Protein AF-A0A9D6F4P0-F1 (afdb_monomer_lite)

Secondary structure (DSSP, 8-state):
------PPPPTTSEEEEES---HHHHHTSTT-EE-TTS-EE-EEEEE-TT--HHHHHS-BTTTTB----SSEEEEEEHHHHHHTT-EEEE---SS-TTEEEEESB-HHHHHHHT-S-EE-GGG----

Structure (mmCIF, N/CA/C/O backbone):
data_AF-A0A9D6F4P0-F1
#
_entry.id   AF-A0A9D6F4P0-F1
#
loop_
_atom_site.group_PDB
_atom_site.id
_atom_site.type_symbol
_atom_site.label_atom_id
_atom_site.label_alt_id
_atom_site.label_comp_id
_atom_site.label_asym_id
_atom_site.label_entity_id
_atom_site.label_seq_id
_atom_site.pdbx_PDB_ins_code
_atom_site.Cartn_x
_atom_site.Cartn_y
_atom_site.Cartn_z
_atom_site.occupancy
_atom_site.B_iso_or_equiv
_atom_site.auth_seq_id
_atom_site.auth_comp_id
_atom_site.auth_asym_id
_atom_site.auth_atom_id
_atom_site.pdbx_PDB_model_num
ATOM 1 N N . MET A 1 1 ? -22.663 -5.205 -20.872 1.00 36.41 1 MET A N 1
ATOM 2 C CA . MET A 1 1 ? -21.200 -5.199 -20.663 1.00 36.41 1 MET A CA 1
ATOM 3 C C . MET A 1 1 ? -20.940 -6.051 -19.429 1.00 36.41 1 MET A C 1
ATOM 5 O O . MET A 1 1 ? -21.502 -5.736 -18.390 1.00 36.41 1 MET A O 1
ATOM 9 N N . GLY A 1 2 ? -20.268 -7.195 -19.564 1.00 37.91 2 GLY A N 1
ATOM 10 C CA . GLY A 1 2 ? -20.129 -8.164 -18.473 1.00 37.91 2 GLY A CA 1
ATOM 11 C C . GLY A 1 2 ? -19.287 -7.608 -17.328 1.00 37.91 2 GLY A C 1
ATOM 12 O O . GLY A 1 2 ? -18.209 -7.070 -17.566 1.00 37.91 2 GLY A O 1
ATOM 13 N N . ILE A 1 3 ? -19.784 -7.744 -16.101 1.00 44.28 3 ILE A N 1
ATOM 14 C CA . ILE A 1 3 ? -18.991 -7.584 -14.885 1.00 44.28 3 ILE A CA 1
ATOM 15 C C . ILE A 1 3 ? -17.871 -8.630 -14.919 1.00 44.28 3 ILE A C 1
ATOM 17 O O . ILE A 1 3 ? -18.082 -9.801 -14.615 1.00 44.28 3 ILE A O 1
ATOM 21 N N . MET A 1 4 ? -16.678 -8.237 -15.358 1.00 44.56 4 MET A N 1
ATOM 22 C CA . MET A 1 4 ? -15.476 -9.010 -15.069 1.00 44.56 4 MET A CA 1
ATOM 23 C C . MET A 1 4 ? -15.359 -9.001 -13.548 1.00 44.56 4 MET A C 1
ATOM 25 O O . MET A 1 4 ? -15.020 -7.973 -12.967 1.00 44.56 4 MET A O 1
ATOM 29 N N . ALA A 1 5 ? -15.734 -10.101 -12.896 1.00 45.31 5 ALA A N 1
ATOM 30 C CA . ALA A 1 5 ? -15.419 -10.312 -11.496 1.00 45.31 5 ALA A CA 1
ATOM 31 C C . ALA A 1 5 ? -13.894 -10.220 -11.393 1.00 45.31 5 ALA A C 1
ATOM 33 O O . ALA A 1 5 ? -13.195 -11.147 -11.799 1.00 45.31 5 ALA A O 1
ATOM 34 N N . MET A 1 6 ? -13.373 -9.065 -10.966 1.00 58.22 6 MET A N 1
ATOM 35 C CA . MET A 1 6 ? -11.943 -8.916 -10.747 1.00 58.22 6 MET A CA 1
ATOM 36 C C . MET A 1 6 ? -11.569 -9.960 -9.708 1.00 58.22 6 MET A C 1
ATOM 38 O O . MET A 1 6 ? -12.108 -9.956 -8.600 1.00 58.22 6 MET A O 1
ATOM 42 N N . ALA A 1 7 ? -10.740 -10.919 -10.119 1.00 69.38 7 ALA A N 1
ATOM 43 C CA . ALA A 1 7 ? -10.335 -12.020 -9.269 1.00 69.38 7 ALA A CA 1
ATOM 44 C C . ALA A 1 7 ? -9.847 -11.444 -7.935 1.00 69.38 7 ALA A C 1
ATOM 46 O O . ALA A 1 7 ? -9.009 -10.540 -7.906 1.00 69.38 7 ALA A O 1
ATOM 47 N N . ARG A 1 8 ? -10.432 -11.926 -6.835 1.00 89.06 8 ARG A N 1
ATOM 48 C CA . ARG A 1 8 ? -10.090 -11.473 -5.487 1.00 89.06 8 ARG A CA 1
ATOM 49 C C . ARG A 1 8 ? -8.581 -11.611 -5.295 1.00 89.06 8 ARG A C 1
ATOM 51 O O . ARG A 1 8 ? -8.045 -12.696 -5.503 1.00 89.06 8 ARG A O 1
ATOM 58 N N . LEU A 1 9 ? -7.916 -10.532 -4.878 1.00 95.75 9 LEU A N 1
ATOM 59 C CA . LEU A 1 9 ? -6.480 -10.561 -4.598 1.00 95.75 9 LEU A CA 1
ATOM 60 C C . LEU A 1 9 ? -6.183 -11.644 -3.543 1.00 95.75 9 LEU A C 1
ATOM 62 O O . LEU A 1 9 ? -6.909 -11.697 -2.537 1.00 95.75 9 LEU A O 1
ATOM 66 N N . PRO A 1 10 ? -5.178 -12.512 -3.757 1.00 97.31 10 PRO A N 1
ATOM 67 C CA . PRO A 1 10 ? -4.870 -13.597 -2.834 1.00 97.31 10 PRO A CA 1
ATOM 68 C C . PRO A 1 10 ? -4.237 -13.047 -1.549 1.00 97.31 10 PRO A C 1
ATOM 70 O O . PRO A 1 10 ? -3.671 -11.957 -1.539 1.00 97.31 10 PRO A O 1
ATOM 73 N N . ASP A 1 11 ? -4.378 -13.771 -0.437 1.00 98.06 11 ASP A N 1
ATOM 74 C CA . ASP A 1 11 ? -3.980 -13.288 0.897 1.00 98.06 11 ASP A CA 1
ATOM 75 C C . ASP A 1 11 ? -2.460 -13.098 1.064 1.00 98.06 11 ASP A C 1
ATOM 77 O O . ASP A 1 11 ? -2.007 -12.324 1.915 1.00 98.06 11 ASP A O 1
ATOM 81 N N . ASP A 1 12 ? -1.667 -13.790 0.255 1.00 97.75 12 ASP A N 1
ATOM 82 C CA . ASP A 1 12 ? -0.211 -13.685 0.203 1.00 97.75 12 ASP A CA 1
ATOM 83 C C . ASP A 1 12 ? 0.289 -12.554 -0.708 1.00 97.75 12 ASP A C 1
ATOM 85 O O . ASP A 1 12 ? 1.456 -12.173 -0.596 1.00 97.75 12 ASP A O 1
ATOM 89 N N . ALA A 1 13 ? -0.578 -11.949 -1.535 1.00 98.31 13 ALA A N 1
ATOM 90 C CA . ALA A 1 13 ? -0.198 -10.815 -2.369 1.00 98.31 13 ALA A CA 1
ATOM 91 C C . ALA A 1 13 ? 0.324 -9.656 -1.513 1.00 98.31 13 ALA A C 1
ATOM 93 O O . ALA A 1 13 ? -0.289 -9.246 -0.516 1.00 98.31 13 ALA A O 1
ATOM 94 N N . LEU A 1 14 ? 1.462 -9.105 -1.935 1.00 98.56 14 LEU A N 1
ATOM 95 C CA . LEU A 1 14 ? 2.076 -7.960 -1.283 1.00 98.56 14 LEU A CA 1
ATOM 96 C C . LEU A 1 14 ? 1.260 -6.696 -1.536 1.00 98.56 14 LEU A C 1
ATOM 98 O O . LEU A 1 14 ? 0.758 -6.457 -2.633 1.00 98.56 14 LEU A O 1
ATOM 102 N N . VAL A 1 15 ? 1.189 -5.855 -0.511 1.00 98.62 15 VAL A N 1
ATOM 103 C CA . VAL A 1 15 ? 0.545 -4.546 -0.568 1.00 98.62 15 VAL A CA 1
ATOM 104 C C . VAL A 1 15 ? 1.577 -3.506 -0.180 1.00 98.62 15 VAL A C 1
ATOM 106 O O . VAL A 1 15 ? 2.170 -3.584 0.900 1.00 98.62 15 VAL A O 1
ATOM 109 N N . VAL A 1 16 ? 1.798 -2.539 -1.066 1.00 98.50 16 VAL A N 1
ATOM 110 C CA . VAL A 1 16 ? 2.847 -1.533 -0.917 1.00 98.50 16 VAL A CA 1
ATOM 111 C C . VAL A 1 16 ? 2.240 -0.139 -0.879 1.00 98.50 16 VAL A C 1
ATOM 113 O O . VAL A 1 16 ? 1.504 0.262 -1.781 1.00 98.50 16 VAL A O 1
ATOM 116 N N . TYR A 1 17 ? 2.603 0.616 0.157 1.00 97.94 17 TYR A N 1
ATOM 117 C CA . TYR A 1 17 ? 2.233 2.019 0.318 1.00 97.94 17 TYR A CA 1
ATOM 118 C C . TYR A 1 17 ? 3.483 2.886 0.478 1.00 97.94 17 TYR A C 1
ATOM 120 O O . TYR A 1 17 ? 4.394 2.546 1.241 1.00 97.94 17 TYR A O 1
ATOM 128 N N . GLY A 1 18 ? 3.541 3.999 -0.253 1.00 96.81 18 GLY A N 1
ATOM 129 C CA . GLY A 1 18 ? 4.680 4.914 -0.246 1.00 96.81 18 GLY A CA 1
ATOM 130 C C . GLY A 1 18 ? 4.615 5.950 0.873 1.00 96.81 18 GLY A C 1
ATOM 131 O O . GLY A 1 18 ? 3.585 6.580 1.083 1.00 96.81 18 GLY A O 1
ATOM 132 N N . GLY A 1 19 ? 5.749 6.216 1.525 1.00 95.88 19 GLY A N 1
ATOM 133 C CA . GLY A 1 19 ? 5.872 7.283 2.519 1.00 95.88 19 GLY A CA 1
ATOM 134 C C . GLY A 1 19 ? 6.442 6.825 3.859 1.00 95.88 19 GLY A C 1
ATOM 135 O O . GLY A 1 19 ? 7.175 5.846 3.949 1.00 95.88 19 GLY A O 1
ATOM 136 N N . ARG A 1 20 ? 6.170 7.610 4.909 1.00 96.56 20 ARG A N 1
ATOM 137 C CA . ARG A 1 20 ? 6.579 7.311 6.299 1.00 96.56 20 ARG A CA 1
ATOM 138 C C . ARG A 1 20 ? 5.576 6.415 7.029 1.00 96.56 20 ARG A C 1
ATOM 140 O O . ARG A 1 20 ? 5.909 5.887 8.085 1.00 96.56 20 ARG A O 1
ATOM 147 N N . ASN A 1 21 ? 4.379 6.281 6.461 1.00 97.50 21 ASN A N 1
ATOM 148 C CA . ASN A 1 21 ? 3.303 5.399 6.897 1.00 97.50 21 ASN A CA 1
ATOM 149 C C . ASN A 1 21 ? 2.907 5.613 8.362 1.00 97.50 21 ASN A C 1
ATOM 151 O O . ASN A 1 21 ? 2.592 4.662 9.067 1.00 97.50 21 ASN A O 1
ATOM 155 N N . MET A 1 22 ? 2.950 6.869 8.815 1.00 98.12 22 MET A N 1
ATOM 156 C CA . MET A 1 22 ? 2.334 7.296 10.072 1.00 98.12 22 MET A CA 1
ATOM 157 C C . MET A 1 22 ? 0.821 7.444 9.866 1.00 98.12 22 MET A C 1
ATOM 159 O O . MET A 1 22 ? 0.406 7.682 8.725 1.00 98.12 22 MET A O 1
ATOM 163 N N . PRO A 1 23 ? -0.006 7.374 10.925 1.00 98.00 23 PRO A N 1
ATOM 164 C CA . PRO A 1 23 ? -1.459 7.513 10.802 1.00 98.00 23 PRO A CA 1
ATOM 165 C C . PRO A 1 23 ? -1.870 8.760 10.003 1.00 98.00 23 PRO A C 1
ATOM 167 O O . PRO A 1 23 ? -2.669 8.684 9.071 1.00 98.00 23 PRO A O 1
ATOM 170 N N . GLU A 1 24 ? -1.223 9.903 10.250 1.00 97.00 24 GLU A N 1
ATOM 171 C CA . GLU A 1 24 ? -1.553 11.174 9.593 1.00 97.00 24 GLU A CA 1
ATOM 172 C C . GLU A 1 24 ? -1.180 11.194 8.103 1.00 97.00 24 GLU A C 1
ATOM 174 O O . GLU A 1 24 ? -1.678 12.037 7.356 1.00 97.00 24 GLU A O 1
ATOM 179 N N . ASN A 1 25 ? -0.284 10.304 7.655 1.00 95.44 25 ASN A N 1
ATOM 180 C CA . ASN A 1 25 ? 0.044 10.173 6.236 1.00 95.44 25 ASN A CA 1
ATOM 181 C C . ASN A 1 25 ? -1.092 9.512 5.461 1.00 95.44 25 ASN A C 1
ATOM 183 O O . ASN A 1 25 ? -1.366 9.943 4.345 1.00 95.44 25 ASN A O 1
ATOM 187 N N . PHE A 1 26 ? -1.762 8.526 6.061 1.00 96.00 26 PHE A N 1
ATOM 188 C CA . PHE A 1 26 ? -2.901 7.866 5.433 1.00 96.00 26 PHE A CA 1
ATOM 189 C C . PHE A 1 26 ? -4.091 8.817 5.314 1.00 96.00 26 PHE A C 1
ATOM 191 O O . PHE A 1 26 ? -4.635 8.971 4.228 1.00 96.00 26 PHE A O 1
ATOM 198 N N . VAL A 1 27 ? -4.420 9.547 6.386 1.00 95.25 27 VAL A N 1
ATOM 199 C CA . VAL A 1 27 ? -5.543 10.508 6.397 1.00 95.25 27 VAL A CA 1
ATOM 200 C C . VAL A 1 27 ? -5.386 11.605 5.337 1.00 95.25 27 VAL A C 1
ATOM 202 O O . VAL A 1 27 ? -6.368 12.085 4.784 1.00 95.25 27 VAL A O 1
ATOM 205 N N . LYS A 1 28 ? -4.146 12.014 5.040 1.00 93.69 28 LYS A N 1
ATOM 206 C CA . LYS A 1 28 ? -3.840 13.061 4.049 1.00 93.69 28 LYS A CA 1
ATOM 207 C C . LYS A 1 28 ? -3.746 12.538 2.611 1.00 93.69 28 LYS A C 1
ATOM 209 O O . LYS A 1 28 ? -3.421 13.317 1.714 1.00 93.69 28 LYS A O 1
ATOM 214 N N . GLY A 1 29 ? -3.965 11.242 2.390 1.00 91.00 29 GLY A N 1
ATOM 215 C CA . GLY A 1 29 ? -3.968 10.649 1.060 1.00 91.00 29 GLY A CA 1
ATOM 216 C C . GLY A 1 29 ? -5.058 11.256 0.176 1.00 91.00 29 GLY A C 1
ATOM 217 O O . GLY A 1 29 ? -6.166 11.534 0.627 1.00 91.00 29 GLY A O 1
ATOM 218 N N . SER A 1 30 ? -4.748 11.466 -1.102 1.00 91.75 30 SER A N 1
ATOM 219 C CA . SER A 1 30 ? -5.760 11.894 -2.070 1.00 91.75 30 SER A CA 1
ATOM 220 C C . SER A 1 30 ? -6.833 10.817 -2.204 1.00 91.75 30 SER A C 1
ATOM 222 O O . SER A 1 30 ? -6.493 9.653 -2.380 1.00 91.75 30 SER A O 1
ATOM 224 N N . GLY A 1 31 ? -8.107 11.210 -2.158 1.00 92.12 31 GLY A N 1
ATOM 225 C CA . GLY A 1 31 ? -9.236 10.278 -2.243 1.00 92.12 31 GLY A CA 1
ATOM 226 C C . GLY A 1 31 ? -9.569 9.562 -0.934 1.00 92.12 31 GLY A C 1
ATOM 227 O O . GLY A 1 31 ? -10.546 8.818 -0.902 1.00 92.12 31 GLY A O 1
ATOM 228 N N . VAL A 1 32 ? -8.814 9.809 0.144 1.00 96.88 32 VAL A N 1
ATOM 229 C CA . VAL A 1 32 ? -9.071 9.167 1.432 1.00 96.88 32 VAL A CA 1
ATOM 230 C C . VAL A 1 32 ? -10.267 9.799 2.132 1.00 96.88 32 VAL A C 1
ATOM 232 O O . VAL A 1 32 ? -10.353 11.020 2.271 1.00 96.88 32 VAL A O 1
ATOM 235 N N . VAL A 1 33 ? -11.178 8.952 2.606 1.00 97.44 33 VAL A N 1
ATOM 236 C CA . VAL A 1 33 ? -12.360 9.356 3.376 1.00 97.44 33 VAL A CA 1
ATOM 237 C C . VAL A 1 33 ? -12.354 8.628 4.709 1.00 97.44 33 VAL A C 1
ATOM 239 O O . VAL A 1 33 ? -12.198 7.410 4.746 1.00 97.44 33 VAL A O 1
ATOM 242 N N . ILE A 1 34 ? -12.550 9.370 5.800 1.00 97.69 34 ILE A N 1
ATOM 243 C CA . ILE A 1 34 ? -12.759 8.798 7.133 1.00 97.69 34 ILE A CA 1
ATOM 244 C C . ILE A 1 34 ? -14.255 8.568 7.329 1.00 97.69 34 ILE A C 1
ATOM 246 O O . ILE A 1 34 ? -15.056 9.500 7.228 1.00 97.69 34 ILE A O 1
ATOM 250 N N . ARG A 1 35 ? -14.632 7.320 7.592 1.00 95.75 35 ARG A N 1
ATOM 251 C CA . ARG A 1 35 ? -15.998 6.922 7.918 1.00 95.75 35 ARG A CA 1
ATOM 252 C C . ARG A 1 35 ? -16.370 7.329 9.340 1.00 95.75 35 ARG A C 1
ATOM 254 O O . ARG A 1 35 ? -15.523 7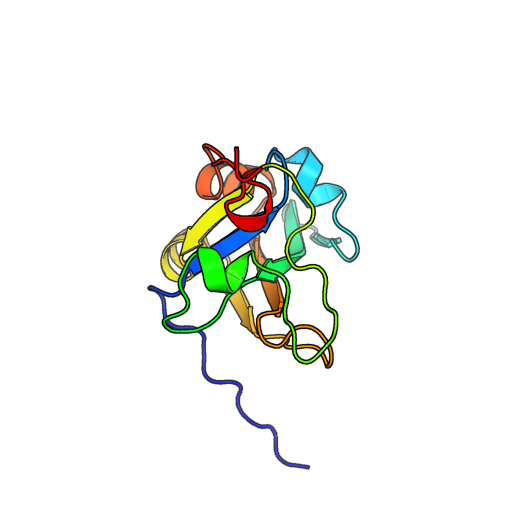.616 10.181 1.00 95.75 35 ARG A O 1
ATOM 261 N N . SER A 1 36 ? -17.667 7.278 9.632 1.00 96.25 36 SER A N 1
ATOM 262 C CA . SER A 1 36 ? -18.209 7.557 10.967 1.00 96.25 36 SER A CA 1
ATOM 263 C C . SER A 1 36 ? -17.702 6.611 12.061 1.00 96.25 36 SER A C 1
ATOM 265 O O . SER A 1 36 ? -17.728 6.983 13.228 1.00 96.25 36 SER A O 1
ATOM 267 N N . ASP A 1 37 ? -17.257 5.403 11.704 1.00 95.81 37 ASP A N 1
ATOM 268 C CA . ASP A 1 37 ? -16.671 4.424 12.630 1.00 95.81 37 ASP A CA 1
ATOM 269 C C . ASP A 1 37 ? -15.152 4.605 12.834 1.00 95.81 37 ASP A C 1
ATOM 271 O O . ASP A 1 37 ? -14.526 3.827 13.551 1.00 95.81 37 ASP A O 1
ATOM 275 N N . GLY A 1 38 ? -14.551 5.629 12.215 1.00 96.88 38 GLY A N 1
ATOM 276 C CA . GLY A 1 38 ? -13.116 5.913 12.280 1.00 96.88 38 GLY A CA 1
ATOM 277 C C . GLY A 1 38 ? -12.255 5.102 11.305 1.00 96.88 38 GLY A C 1
ATOM 278 O O . GLY A 1 38 ? -11.050 5.349 11.216 1.00 96.88 38 GLY A O 1
ATOM 279 N N . SER A 1 39 ? -12.839 4.165 10.550 1.00 97.75 39 SER A N 1
ATOM 280 C CA . SER A 1 39 ? -12.136 3.498 9.451 1.00 97.75 39 SER A CA 1
ATOM 281 C C . SER A 1 39 ? -11.936 4.447 8.268 1.00 97.75 39 SER A C 1
ATOM 283 O O . SER A 1 39 ? -12.656 5.432 8.106 1.00 97.75 39 SER A O 1
ATOM 285 N N . MET A 1 40 ? -10.960 4.150 7.418 1.00 97.56 40 MET A N 1
ATOM 286 C CA . MET A 1 40 ? -10.676 4.904 6.206 1.00 97.56 40 MET A CA 1
ATOM 287 C C . MET A 1 40 ? -10.885 4.066 4.947 1.00 97.56 40 MET A C 1
ATOM 289 O O . MET A 1 40 ? -10.681 2.851 4.945 1.00 97.56 40 MET A O 1
ATOM 293 N N . ASP A 1 41 ? -11.260 4.756 3.878 1.00 96.88 41 ASP A N 1
ATOM 294 C CA . ASP A 1 41 ? -11.341 4.258 2.507 1.00 96.88 41 ASP A CA 1
ATOM 295 C C . ASP A 1 41 ? -10.467 5.065 1.573 1.00 96.88 41 ASP A C 1
ATOM 297 O O . ASP A 1 41 ? -10.057 6.169 1.918 1.00 96.88 41 ASP A O 1
ATOM 301 N N . GLY A 1 42 ? -10.259 4.548 0.362 1.00 96.56 42 GLY A N 1
ATOM 302 C CA . GLY A 1 42 ? -9.662 5.322 -0.724 1.00 96.56 42 GLY A CA 1
ATOM 303 C C . GLY A 1 42 ? -8.147 5.444 -0.610 1.00 96.56 42 GLY A C 1
ATOM 304 O O . GLY A 1 42 ? -7.544 6.307 -1.242 1.00 96.56 42 GLY A O 1
ATOM 305 N N . VAL A 1 43 ? -7.507 4.602 0.207 1.00 97.75 43 VAL A N 1
ATOM 306 C CA . VAL A 1 43 ? -6.052 4.607 0.346 1.00 97.75 43 VAL A CA 1
ATOM 307 C C . VAL A 1 43 ? -5.443 3.883 -0.853 1.00 97.75 43 VAL A C 1
ATOM 309 O O . VAL A 1 43 ? -5.422 2.653 -0.897 1.00 97.75 43 VAL A O 1
ATOM 312 N N . SER A 1 44 ? -4.914 4.645 -1.811 1.00 96.88 44 SER A N 1
ATOM 313 C CA . SER A 1 44 ? -4.196 4.094 -2.966 1.00 96.88 44 SER A CA 1
ATOM 314 C C . SER A 1 44 ? -2.944 3.328 -2.543 1.00 96.88 44 SER A C 1
ATOM 316 O O . SER A 1 44 ? -2.042 3.880 -1.909 1.00 96.88 44 SER A O 1
ATOM 318 N N . VAL A 1 45 ? -2.862 2.071 -2.964 1.00 97.75 45 VAL A N 1
ATOM 319 C CA . VAL A 1 45 ? -1.732 1.160 -2.764 1.00 97.75 45 VAL A CA 1
ATOM 320 C C . VAL A 1 45 ? -1.381 0.475 -4.085 1.00 97.75 45 VAL A C 1
ATOM 322 O O . VAL A 1 45 ? -2.165 0.480 -5.033 1.00 97.75 45 VAL A O 1
ATOM 325 N N . ASN A 1 46 ? -0.201 -0.140 -4.150 1.00 97.81 46 ASN A N 1
ATOM 326 C CA . ASN A 1 46 ? 0.110 -1.091 -5.213 1.00 97.81 46 ASN A CA 1
ATOM 327 C C . ASN A 1 46 ? -0.011 -2.523 -4.681 1.00 97.81 46 ASN A C 1
AT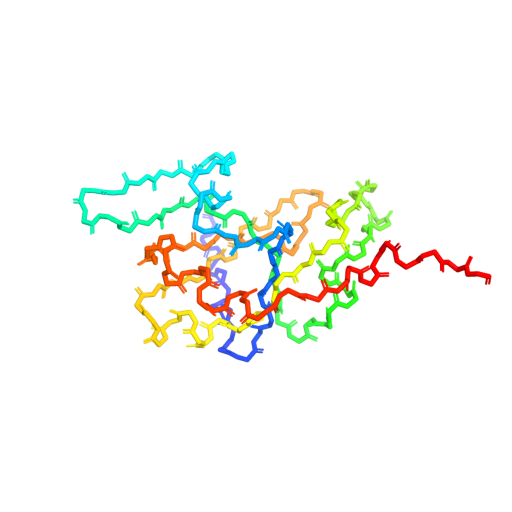OM 329 O O . ASN A 1 46 ? 0.579 -2.849 -3.648 1.00 97.81 46 ASN A O 1
ATOM 333 N N . CYS A 1 47 ? -0.751 -3.372 -5.392 1.00 98.00 47 CYS A N 1
ATOM 334 C CA . CYS A 1 47 ? -0.926 -4.789 -5.091 1.00 98.00 47 CYS A CA 1
ATOM 335 C C . CYS A 1 47 ? -1.233 -5.570 -6.375 1.00 98.00 47 CYS A C 1
ATOM 337 O O . CYS A 1 47 ? -2.045 -5.140 -7.191 1.00 98.00 47 CYS A O 1
ATOM 339 N N . ALA A 1 48 ? -0.598 -6.726 -6.545 1.00 96.00 48 ALA A N 1
ATOM 340 C CA . ALA A 1 48 ? -0.923 -7.675 -7.601 1.00 96.00 48 ALA A CA 1
ATOM 341 C C . ALA A 1 48 ? -0.560 -9.104 -7.150 1.00 96.00 48 ALA A C 1
ATOM 343 O O . ALA A 1 48 ? 0.365 -9.254 -6.344 1.00 96.00 48 ALA A O 1
ATOM 344 N N . PRO A 1 49 ? -1.259 -10.143 -7.647 1.00 95.81 49 PRO A N 1
ATOM 345 C CA . PRO A 1 49 ? -0.894 -11.537 -7.392 1.00 95.81 49 PRO A CA 1
ATOM 346 C C . PRO A 1 49 ? 0.544 -11.822 -7.835 1.00 95.81 49 PRO A C 1
ATOM 348 O O . PRO A 1 49 ? 0.964 -11.324 -8.879 1.00 95.81 49 PRO A O 1
ATOM 351 N N . ASP A 1 50 ? 1.281 -12.589 -7.029 1.00 94.62 50 ASP A N 1
ATOM 352 C CA . ASP A 1 50 ? 2.656 -13.054 -7.288 1.00 94.62 50 ASP A CA 1
ATOM 353 C C . ASP A 1 50 ? 3.702 -11.960 -7.586 1.00 94.62 50 ASP A C 1
ATOM 355 O O . ASP A 1 50 ? 4.849 -12.261 -7.919 1.00 94.62 50 ASP A O 1
ATOM 359 N N . ALA A 1 51 ? 3.343 -10.681 -7.439 1.00 95.69 51 ALA A N 1
ATOM 360 C CA . ALA A 1 51 ? 4.228 -9.573 -7.752 1.00 95.69 51 ALA A CA 1
ATOM 361 C C . ALA A 1 51 ? 5.284 -9.375 -6.662 1.00 95.69 51 ALA A C 1
ATOM 363 O O . ALA A 1 51 ? 4.999 -9.299 -5.463 1.00 95.69 51 ALA A O 1
ATOM 364 N N . THR A 1 52 ? 6.523 -9.211 -7.104 1.00 96.75 52 THR A N 1
ATOM 365 C CA . THR A 1 52 ? 7.652 -8.879 -6.240 1.00 96.75 52 THR A CA 1
ATOM 366 C C . THR A 1 52 ? 7.584 -7.430 -5.749 1.00 96.75 52 THR A C 1
ATOM 368 O O . THR A 1 52 ? 6.915 -6.563 -6.319 1.00 96.75 52 THR A O 1
ATOM 371 N N . LEU A 1 53 ? 8.342 -7.126 -4.692 1.00 96.38 53 LEU A N 1
ATOM 372 C CA . LEU A 1 53 ? 8.453 -5.760 -4.176 1.00 96.38 53 LEU A CA 1
ATOM 373 C C . LEU A 1 53 ? 8.993 -4.772 -5.226 1.00 96.38 53 LEU A C 1
ATOM 375 O O . LEU A 1 53 ? 8.536 -3.630 -5.297 1.00 96.38 53 LEU A O 1
ATOM 379 N N . ASP A 1 54 ? 9.944 -5.206 -6.053 1.00 95.44 54 ASP A N 1
ATOM 380 C CA . ASP A 1 54 ? 10.508 -4.383 -7.126 1.00 95.44 54 ASP A CA 1
ATOM 381 C C . ASP A 1 54 ? 9.440 -4.068 -8.176 1.00 95.44 54 ASP A C 1
ATOM 383 O O . ASP A 1 54 ? 9.227 -2.909 -8.531 1.00 95.44 54 ASP A O 1
ATOM 387 N N . GLU A 1 55 ? 8.674 -5.071 -8.592 1.00 95.44 55 GLU A N 1
ATOM 388 C CA . GLU A 1 55 ? 7.572 -4.893 -9.533 1.00 95.44 55 GLU A CA 1
ATOM 389 C C . GLU A 1 55 ? 6.492 -3.937 -9.015 1.00 95.44 55 GLU A C 1
ATOM 391 O O . GLU A 1 55 ? 5.913 -3.190 -9.805 1.00 95.44 55 GLU A O 1
ATOM 396 N N . LEU A 1 56 ? 6.215 -3.934 -7.711 1.00 97.06 56 LEU A N 1
ATOM 397 C CA . LEU A 1 56 ? 5.210 -3.055 -7.107 1.00 97.06 56 LEU A CA 1
ATOM 398 C C . LEU A 1 56 ? 5.714 -1.624 -6.868 1.00 97.06 56 LEU A C 1
ATOM 400 O O . LEU A 1 56 ? 4.909 -0.737 -6.580 1.00 97.06 56 LEU A O 1
ATOM 404 N N . THR A 1 57 ? 7.018 -1.371 -6.990 1.00 96.44 57 THR A N 1
ATOM 405 C CA . THR A 1 57 ? 7.620 -0.064 -6.670 1.00 96.44 57 THR A CA 1
ATOM 406 C C . THR A 1 57 ? 8.208 0.652 -7.880 1.00 96.44 57 THR A C 1
ATOM 408 O O . THR A 1 57 ? 8.176 1.887 -7.919 1.00 96.44 57 THR A O 1
ATOM 411 N N . MET A 1 58 ? 8.731 -0.092 -8.857 1.00 94.94 58 MET A N 1
ATOM 412 C CA . MET A 1 58 ? 9.424 0.450 -10.024 1.00 94.94 58 MET A CA 1
ATOM 413 C C . MET A 1 58 ? 8.492 1.179 -11.007 1.00 94.94 58 MET A C 1
ATOM 415 O O . MET A 1 58 ? 7.279 0.949 -11.019 1.00 94.94 58 MET A O 1
ATOM 419 N N . PRO A 1 59 ? 9.053 2.065 -11.852 1.00 93.62 59 PRO A N 1
ATOM 420 C CA . PRO A 1 59 ? 8.334 2.623 -12.989 1.00 93.62 59 PRO A CA 1
ATOM 421 C C . PRO A 1 59 ? 7.773 1.536 -13.913 1.00 93.62 59 PRO A C 1
ATOM 423 O O . PRO A 1 59 ? 8.394 0.490 -14.107 1.00 93.62 59 PRO A O 1
ATOM 426 N N . ILE A 1 60 ? 6.618 1.804 -14.516 1.00 91.00 60 ILE A N 1
ATOM 427 C CA . ILE A 1 60 ? 5.981 0.901 -15.479 1.00 91.00 60 ILE A CA 1
ATOM 428 C C . ILE A 1 60 ? 6.312 1.422 -16.876 1.00 91.00 60 ILE A C 1
ATOM 430 O O . ILE A 1 60 ? 5.712 2.382 -17.350 1.00 91.00 60 ILE A O 1
ATOM 434 N N . ALA A 1 61 ? 7.285 0.785 -17.531 1.00 87.25 61 ALA A N 1
ATOM 435 C CA . ALA A 1 61 ? 7.821 1.244 -18.816 1.00 87.25 61 ALA A CA 1
ATOM 436 C C . ALA A 1 61 ? 6.770 1.320 -19.938 1.00 87.25 61 ALA A C 1
ATOM 438 O O . ALA A 1 61 ? 6.910 2.122 -20.850 1.00 87.25 61 ALA A O 1
ATOM 439 N N . ALA A 1 62 ? 5.712 0.507 -19.870 1.00 89.44 62 ALA A N 1
ATOM 440 C CA . ALA A 1 62 ? 4.657 0.487 -20.882 1.00 89.44 62 ALA A CA 1
ATOM 441 C C . ALA A 1 62 ? 3.754 1.737 -20.870 1.00 89.44 62 ALA 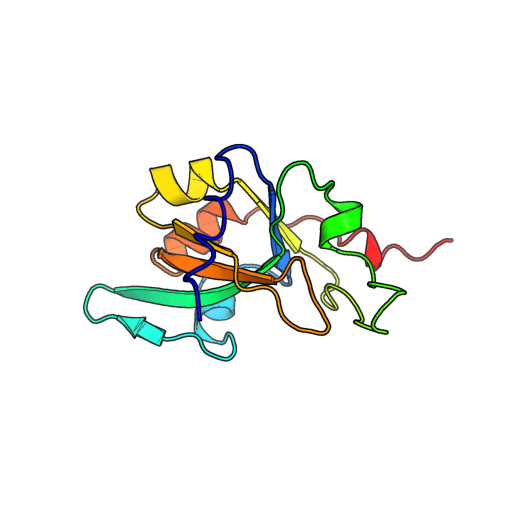A C 1
ATOM 443 O O . ALA A 1 62 ? 3.031 1.962 -21.835 1.00 89.44 62 ALA A O 1
ATOM 444 N N . THR A 1 63 ? 3.753 2.515 -19.784 1.00 89.81 63 THR A N 1
ATOM 445 C CA . THR A 1 63 ? 2.775 3.593 -19.548 1.00 89.81 63 THR A CA 1
ATOM 446 C C . THR A 1 63 ? 3.407 4.888 -19.034 1.00 89.81 63 THR A C 1
ATOM 448 O O . THR A 1 63 ? 2.687 5.776 -18.579 1.00 89.81 63 THR A O 1
ATOM 451 N N . ASP A 1 64 ? 4.744 4.980 -19.028 1.00 89.38 64 ASP A N 1
ATOM 452 C CA . ASP A 1 64 ? 5.528 6.054 -18.393 1.00 89.38 64 ASP A CA 1
ATOM 453 C C . ASP A 1 64 ? 5.153 6.339 -16.923 1.00 89.38 64 ASP A C 1
ATOM 455 O O . ASP A 1 64 ? 5.511 7.372 -16.348 1.00 89.38 64 ASP A O 1
ATOM 459 N N . HIS A 1 65 ? 4.448 5.414 -16.263 1.00 91.19 65 HIS A N 1
ATOM 460 C CA . HIS A 1 65 ? 4.037 5.600 -14.883 1.00 91.19 65 HIS A CA 1
ATOM 461 C C . HIS A 1 65 ? 5.276 5.576 -13.974 1.00 91.19 65 HIS A C 1
ATOM 463 O O . HIS A 1 65 ? 6.037 4.604 -13.997 1.00 91.19 65 HIS A O 1
ATOM 469 N N . PRO A 1 66 ? 5.488 6.590 -13.113 1.00 91.25 66 PRO A N 1
ATOM 470 C CA . PRO A 1 66 ? 6.757 6.787 -12.404 1.00 91.25 66 PRO A CA 1
ATOM 471 C C . PRO A 1 66 ? 6.999 5.803 -11.246 1.00 91.25 66 PRO A C 1
ATOM 473 O O . PRO A 1 66 ? 8.009 5.917 -10.546 1.00 91.25 66 PRO A O 1
ATOM 476 N N . GLY A 1 67 ? 6.068 4.878 -11.006 1.00 93.31 67 GLY A N 1
ATOM 477 C CA . GLY A 1 67 ? 6.077 3.987 -9.849 1.00 93.31 67 GLY A CA 1
ATOM 478 C C . GLY A 1 67 ? 5.848 4.749 -8.542 1.00 93.31 67 GLY A C 1
ATOM 479 O O . GLY A 1 67 ? 5.310 5.863 -8.524 1.00 93.31 67 GLY A O 1
ATOM 480 N N . ILE A 1 68 ? 6.274 4.163 -7.424 1.00 94.38 68 ILE A N 1
ATOM 481 C CA . ILE A 1 68 ? 6.172 4.825 -6.120 1.00 94.38 68 ILE A CA 1
ATOM 482 C C . ILE A 1 68 ? 7.284 5.873 -6.005 1.00 94.38 68 ILE A C 1
ATOM 484 O O . ILE A 1 68 ? 8.478 5.567 -6.015 1.00 94.38 68 ILE A O 1
ATOM 488 N N . ARG A 1 69 ? 6.891 7.145 -5.878 1.00 93.00 69 ARG A N 1
ATOM 489 C CA . ARG A 1 69 ? 7.829 8.282 -5.879 1.00 93.00 69 ARG A CA 1
ATOM 490 C C . ARG A 1 69 ? 8.523 8.515 -4.534 1.00 93.00 69 ARG A C 1
ATOM 492 O O . ARG A 1 69 ? 9.573 9.151 -4.506 1.00 93.00 69 ARG A O 1
ATOM 499 N N . ASN A 1 70 ? 7.962 8.019 -3.436 1.00 95.19 70 ASN A N 1
ATOM 500 C CA . ASN A 1 70 ? 8.493 8.224 -2.088 1.00 95.19 70 ASN A CA 1
ATOM 501 C C . ASN A 1 70 ? 9.817 7.469 -1.877 1.00 95.19 70 ASN A C 1
ATOM 503 O O . ASN A 1 70 ? 10.015 6.394 -2.430 1.00 95.19 70 ASN A O 1
ATOM 507 N N . GLY A 1 71 ? 10.720 8.005 -1.049 1.00 94.62 71 GLY A N 1
ATOM 508 C CA . GLY A 1 71 ? 12.012 7.362 -0.745 1.00 94.62 71 GLY A CA 1
ATOM 509 C C . GLY A 1 71 ? 11.925 6.152 0.194 1.00 94.62 71 GLY A C 1
ATOM 510 O O . GLY A 1 71 ? 12.887 5.402 0.325 1.00 94.62 71 GLY A O 1
ATOM 511 N N . GLN A 1 72 ? 10.775 5.949 0.832 1.00 96.31 72 GLN A N 1
ATOM 512 C CA . GLN A 1 72 ? 10.504 4.831 1.731 1.00 96.31 72 GLN A CA 1
ATOM 513 C C . GLN A 1 72 ? 9.118 4.269 1.431 1.00 96.31 72 GLN A C 1
ATOM 515 O O . GLN A 1 72 ? 8.262 4.978 0.890 1.00 96.31 72 GLN A O 1
ATOM 520 N N . ILE A 1 73 ? 8.918 3.010 1.792 1.00 98.00 73 ILE A N 1
ATOM 521 C CA . ILE A 1 73 ? 7.686 2.258 1.574 1.00 98.00 73 ILE A CA 1
ATOM 522 C C . ILE A 1 73 ? 7.375 1.400 2.794 1.00 98.00 73 ILE A C 1
ATOM 524 O O . ILE A 1 73 ? 8.276 0.981 3.516 1.00 98.00 73 ILE A O 1
ATOM 528 N N . GLY A 1 74 ? 6.105 1.099 3.000 1.00 98.38 74 GLY A N 1
ATOM 529 C CA . GLY A 1 74 ? 5.679 0.017 3.879 1.00 98.38 74 GLY A CA 1
ATOM 530 C C . GLY A 1 74 ? 5.168 -1.131 3.044 1.00 98.38 74 GLY A C 1
ATOM 531 O O . GLY A 1 74 ? 4.627 -0.918 1.956 1.00 98.38 74 GLY A O 1
ATOM 532 N N . VAL A 1 75 ? 5.333 -2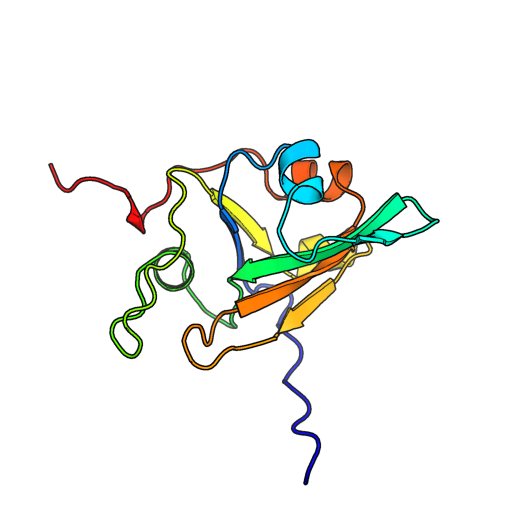.331 3.580 1.00 98.50 75 VAL A N 1
ATOM 533 C CA . VAL A 1 75 ? 4.953 -3.568 2.912 1.00 98.50 75 VAL A CA 1
ATOM 534 C C . VAL A 1 75 ? 4.187 -4.423 3.905 1.00 98.50 75 VAL A C 1
ATOM 536 O O . VAL A 1 75 ? 4.653 -4.666 5.016 1.00 98.50 75 VAL A O 1
ATOM 539 N N . THR A 1 76 ? 3.021 -4.890 3.491 1.00 98.56 76 THR A N 1
ATOM 540 C CA . THR A 1 76 ? 2.241 -5.905 4.202 1.00 98.56 76 THR A CA 1
ATOM 541 C C . THR A 1 76 ? 1.670 -6.890 3.181 1.00 98.56 76 THR A C 1
ATOM 543 O O . THR A 1 76 ? 2.094 -6.887 2.025 1.00 98.56 76 THR A O 1
ATOM 546 N N . SER A 1 77 ? 0.734 -7.743 3.589 1.00 98.56 77 SER A N 1
ATOM 547 C CA . SER A 1 77 ? -0.020 -8.598 2.675 1.00 98.56 77 SER A CA 1
ATOM 548 C C . SER A 1 77 ? -1.520 -8.364 2.797 1.00 98.56 7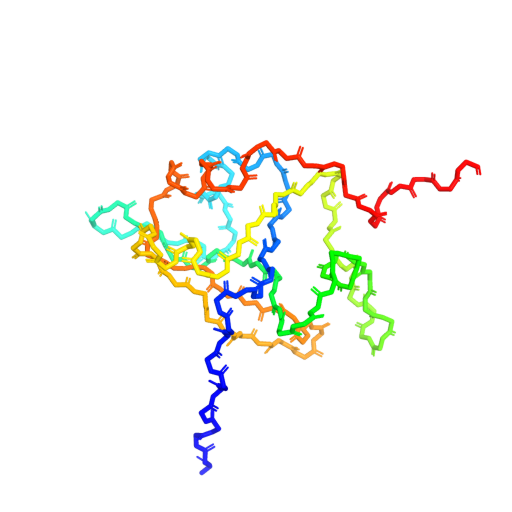7 SER A C 1
ATOM 550 O O . SER A 1 77 ? -2.017 -7.886 3.824 1.00 98.56 77 SER A O 1
ATOM 552 N N . VAL A 1 78 ? -2.246 -8.742 1.750 1.00 98.62 78 VAL A N 1
ATOM 553 C CA . VAL A 1 78 ? -3.710 -8.681 1.708 1.00 98.62 78 VAL A CA 1
ATOM 554 C C . VAL A 1 78 ? -4.334 -9.450 2.879 1.00 98.62 78 VAL A C 1
ATOM 556 O O . VAL A 1 78 ? -5.224 -8.937 3.555 1.00 98.62 78 VAL A O 1
ATOM 559 N N . GLY A 1 79 ? -3.815 -10.637 3.195 1.00 98.44 79 GLY A N 1
ATOM 560 C CA . GLY A 1 79 ? -4.301 -11.469 4.295 1.00 98.44 79 GLY A CA 1
ATOM 561 C C . GLY A 1 79 ? -4.137 -10.809 5.663 1.00 98.44 79 GLY A C 1
ATOM 562 O O . GLY A 1 79 ? -5.037 -10.892 6.496 1.00 98.44 79 GLY A O 1
ATOM 563 N N . LYS A 1 80 ? -3.034 -10.082 5.895 1.00 98.75 80 LYS A N 1
ATOM 564 C CA . LYS A 1 80 ? -2.836 -9.321 7.142 1.00 98.75 80 LYS A CA 1
ATOM 565 C C . LYS A 1 80 ? -3.809 -8.149 7.265 1.00 98.75 80 LYS A C 1
ATOM 567 O O . LYS A 1 80 ? -4.295 -7.884 8.360 1.00 98.75 80 LYS A O 1
ATOM 572 N N . ILE A 1 81 ? -4.105 -7.470 6.157 1.00 98.69 81 ILE A N 1
ATOM 573 C CA . ILE A 1 81 ? -5.106 -6.393 6.118 1.00 98.69 81 ILE A CA 1
ATOM 574 C C . ILE A 1 81 ? -6.499 -6.950 6.425 1.00 98.69 81 ILE A C 1
ATOM 576 O O . ILE A 1 81 ? -7.198 -6.406 7.278 1.00 98.69 81 ILE A O 1
ATOM 580 N N . ARG A 1 82 ? -6.862 -8.082 5.813 1.00 98.50 82 ARG A N 1
ATOM 581 C CA . ARG A 1 82 ? -8.132 -8.778 6.069 1.00 98.50 82 ARG A CA 1
ATOM 582 C C . ARG A 1 82 ? -8.262 -9.259 7.506 1.00 98.50 82 ARG A C 1
ATOM 584 O O . ARG A 1 82 ? -9.290 -9.030 8.136 1.00 98.50 82 ARG A O 1
ATOM 591 N N . ALA A 1 83 ? -7.205 -9.845 8.064 1.00 98.50 83 ALA A N 1
ATOM 592 C CA . ALA A 1 83 ? -7.168 -10.250 9.469 1.00 98.50 83 ALA A CA 1
ATOM 593 C C . ALA A 1 83 ? -7.324 -9.062 10.439 1.00 98.50 83 ALA A C 1
ATOM 595 O O . ALA A 1 83 ? -7.782 -9.243 11.564 1.00 98.50 83 ALA A O 1
ATOM 596 N N . ALA A 1 84 ? -6.964 -7.850 10.007 1.00 98.00 84 ALA A N 1
ATOM 597 C CA . ALA A 1 84 ? -7.149 -6.616 10.762 1.00 98.00 84 ALA A CA 1
ATOM 598 C C . ALA A 1 84 ? -8.518 -5.940 10.534 1.00 98.00 84 ALA A C 1
ATOM 600 O O . ALA A 1 84 ? -8.749 -4.871 11.096 1.00 98.00 84 ALA A O 1
ATOM 601 N N . GLY A 1 85 ? -9.412 -6.547 9.744 1.00 97.38 85 GLY A N 1
ATOM 602 C CA . GLY A 1 85 ? -10.766 -6.048 9.481 1.00 97.38 85 GLY A CA 1
ATOM 603 C C . GLY A 1 85 ? -10.913 -5.167 8.236 1.00 97.38 85 GLY A C 1
ATOM 604 O O . GLY A 1 85 ? -11.997 -4.640 8.007 1.00 97.38 85 GLY A O 1
ATOM 605 N N . GLY A 1 86 ? -9.857 -5.006 7.435 1.00 97.81 86 GLY A N 1
ATOM 606 C CA . GLY A 1 86 ? -9.895 -4.256 6.177 1.00 97.81 86 GLY A CA 1
ATOM 607 C C . GLY A 1 86 ? -9.995 -5.149 4.942 1.00 97.81 86 GLY A C 1
ATOM 608 O O . GLY A 1 86 ? -10.117 -6.368 5.037 1.00 97.81 86 GLY A O 1
ATOM 609 N N . ASP A 1 87 ? -9.874 -4.552 3.761 1.00 98.19 87 ASP A N 1
ATOM 610 C CA . ASP A 1 87 ? -9.658 -5.290 2.512 1.00 98.19 87 ASP A CA 1
ATOM 611 C C . ASP A 1 87 ? -8.807 -4.470 1.533 1.00 98.19 87 ASP A C 1
ATOM 613 O O . ASP A 1 87 ? -8.556 -3.277 1.734 1.00 98.19 87 ASP A O 1
ATOM 617 N N . VAL A 1 88 ? -8.353 -5.136 0.474 1.00 98.06 88 VAL A N 1
ATOM 618 C CA . VAL A 1 88 ? -7.680 -4.522 -0.669 1.00 98.06 88 VAL A CA 1
ATOM 619 C C . VAL A 1 88 ? -8.438 -4.902 -1.930 1.00 98.06 88 VAL A C 1
ATOM 621 O O . VAL A 1 88 ? -8.570 -6.083 -2.261 1.00 98.06 88 VAL A O 1
ATOM 624 N N . VAL A 1 89 ? -8.923 -3.886 -2.635 1.00 96.69 89 VAL A N 1
ATOM 625 C CA . VAL A 1 89 ? -9.705 -4.029 -3.861 1.00 96.69 89 VAL A CA 1
ATOM 626 C C . VAL A 1 89 ? -8.819 -3.668 -5.044 1.00 96.69 89 VAL A C 1
ATOM 628 O O . VAL A 1 89 ? -8.245 -2.583 -5.076 1.00 96.69 89 VAL A O 1
ATOM 631 N N . ALA A 1 90 ? -8.677 -4.580 -6.007 1.00 96.06 90 ALA A N 1
ATOM 632 C CA . ALA A 1 90 ? -7.958 -4.286 -7.241 1.00 96.06 90 ALA A CA 1
ATOM 633 C C . ALA A 1 90 ? -8.721 -3.218 -8.037 1.00 96.06 90 ALA A C 1
ATOM 635 O O . ALA A 1 90 ? -9.890 -3.407 -8.366 1.00 96.06 90 ALA A O 1
ATOM 636 N N . GLU A 1 91 ? -8.050 -2.114 -8.354 1.00 94.31 91 GLU A N 1
ATOM 637 C CA . GLU A 1 91 ? -8.613 -0.997 -9.115 1.00 94.31 91 GLU A CA 1
ATOM 638 C C . GLU A 1 91 ? -7.576 -0.522 -10.143 1.00 94.31 91 GLU A C 1
ATOM 640 O O . GLU A 1 91 ? -7.080 0.604 -10.049 1.00 94.31 91 GLU A O 1
ATOM 645 N N . PRO A 1 92 ? -7.177 -1.391 -11.094 1.00 93.19 92 PRO A N 1
ATOM 646 C CA . PRO A 1 92 ? -6.151 -1.058 -12.071 1.00 93.19 92 PRO A CA 1
ATOM 647 C C . PRO A 1 92 ? -6.568 0.168 -12.887 1.00 93.19 92 PRO A C 1
ATOM 649 O O . PRO A 1 92 ? -7.712 0.276 -13.331 1.00 93.19 92 PRO A O 1
ATOM 652 N N . SER A 1 93 ? -5.625 1.078 -13.117 1.00 91.19 93 SER A N 1
ATOM 653 C CA . SER A 1 93 ? -5.813 2.218 -14.015 1.00 91.19 93 SER A CA 1
ATOM 654 C C . SER A 1 93 ? -5.096 1.988 -15.344 1.00 91.19 93 SER A C 1
ATOM 656 O O . SER A 1 93 ? -4.238 1.110 -15.453 1.00 91.19 93 SER A O 1
ATOM 658 N N . GLU A 1 94 ? -5.401 2.815 -16.349 1.00 92.25 94 GLU A N 1
ATOM 659 C CA . GLU A 1 94 ? -4.752 2.756 -17.670 1.00 92.25 94 GLU A CA 1
ATOM 660 C C . GLU A 1 94 ? -3.222 2.841 -17.584 1.00 92.25 94 GLU A C 1
ATOM 662 O O . GLU A 1 94 ? -2.517 2.226 -18.379 1.00 92.25 94 GLU A O 1
ATOM 667 N N . THR A 1 95 ? -2.700 3.577 -16.599 1.00 93.81 95 THR A N 1
ATOM 668 C CA . THR A 1 95 ? -1.259 3.777 -16.420 1.00 93.81 95 THR A CA 1
ATOM 669 C C . THR A 1 95 ? -0.656 2.911 -15.318 1.00 93.81 95 THR A C 1
ATOM 671 O O . THR A 1 95 ? 0.558 2.711 -15.308 1.00 93.81 95 THR A O 1
ATOM 674 N N . ASN A 1 96 ? -1.461 2.351 -14.412 1.00 94.94 96 ASN A N 1
ATOM 675 C CA . ASN A 1 96 ? -0.993 1.505 -13.321 1.00 94.94 96 ASN A CA 1
ATOM 676 C C . ASN A 1 96 ? -1.896 0.280 -13.136 1.00 94.94 96 ASN A C 1
ATOM 678 O O . ASN A 1 96 ? -2.838 0.285 -12.343 1.00 94.94 96 ASN A O 1
ATOM 682 N N . ALA A 1 97 ? -1.537 -0.815 -13.807 1.00 94.44 97 ALA A N 1
ATOM 683 C CA . ALA A 1 97 ? -2.225 -2.101 -13.686 1.00 94.44 97 ALA A CA 1
ATOM 684 C C . ALA A 1 97 ? -2.118 -2.745 -12.287 1.00 94.44 97 ALA A C 1
ATOM 686 O O . ALA A 1 97 ? -2.812 -3.717 -12.009 1.00 94.44 97 ALA A O 1
ATOM 687 N N . LYS A 1 98 ? -1.242 -2.230 -11.414 1.00 95.75 98 LYS A N 1
ATOM 688 C CA . LYS A 1 98 ? -1.027 -2.729 -10.046 1.00 95.75 98 LYS A CA 1
ATOM 689 C C . LYS A 1 98 ? -1.733 -1.861 -9.007 1.00 95.75 98 LYS A C 1
ATOM 691 O O . LYS A 1 98 ? -1.539 -2.083 -7.817 1.00 95.75 98 LYS A O 1
ATOM 696 N N . HIS A 1 99 ? -2.494 -0.852 -9.439 1.00 96.31 99 HIS A N 1
ATOM 697 C CA . HIS A 1 99 ? -3.237 0.005 -8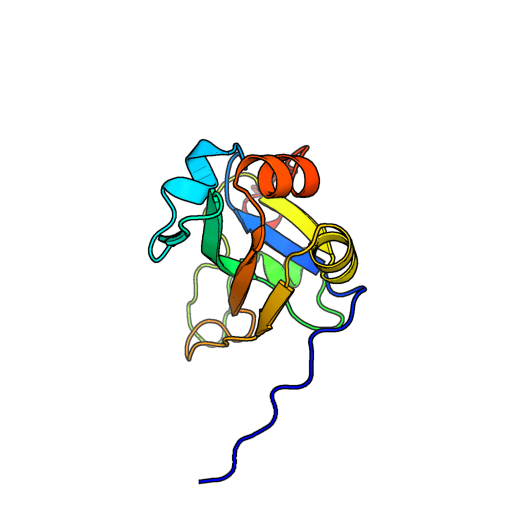.530 1.00 96.31 99 HIS A CA 1
ATOM 698 C C . HIS A 1 99 ? -4.340 -0.792 -7.827 1.00 96.31 99 HIS A C 1
ATOM 700 O O . HIS A 1 99 ? -5.087 -1.558 -8.441 1.00 96.31 99 HIS A O 1
ATOM 706 N N . ALA A 1 100 ? -4.426 -0.596 -6.521 1.00 97.50 100 ALA A N 1
ATOM 707 C CA . ALA A 1 100 ? -5.459 -1.146 -5.674 1.00 97.50 100 ALA A CA 1
ATOM 708 C C . ALA A 1 100 ? -5.804 -0.136 -4.577 1.00 97.50 100 ALA A C 1
ATOM 710 O O . ALA A 1 100 ? -5.026 0.772 -4.274 1.00 97.50 100 ALA A O 1
ATOM 711 N N . THR A 1 101 ? -6.957 -0.328 -3.954 1.00 97.62 101 THR A N 1
ATOM 712 C CA . THR A 1 101 ? -7.456 0.549 -2.900 1.00 97.62 101 THR A CA 1
ATOM 713 C C . THR A 1 101 ? -7.613 -0.232 -1.611 1.00 97.62 101 THR A C 1
ATOM 715 O O . THR A 1 101 ? -8.272 -1.272 -1.570 1.00 97.62 101 THR A O 1
ATOM 718 N N . LEU A 1 102 ? -6.984 0.271 -0.550 1.00 98.12 102 LEU A N 1
ATOM 719 C CA . LEU A 1 102 ? -7.158 -0.221 0.808 1.00 98.12 102 LEU A CA 1
ATOM 720 C C . LEU A 1 102 ? -8.369 0.456 1.454 1.00 98.12 102 LEU A C 1
ATOM 722 O O . LEU A 1 102 ? -8.533 1.678 1.377 1.00 98.12 102 LEU A O 1
ATOM 726 N N . ILE A 1 103 ? -9.186 -0.364 2.113 1.00 97.94 103 ILE A N 1
ATOM 727 C CA . ILE A 1 103 ? -10.434 0.040 2.762 1.00 97.94 103 ILE A CA 1
ATOM 728 C C . ILE A 1 103 ? -10.586 -0.595 4.146 1.00 97.94 103 ILE A C 1
ATOM 730 O O . ILE A 1 103 ? -10.034 -1.661 4.425 1.00 97.94 103 ILE A O 1
ATOM 734 N N . GLY A 1 104 ? -11.375 0.049 5.005 1.00 97.81 104 GLY A N 1
ATOM 735 C CA . GLY A 1 104 ? -11.930 -0.544 6.228 1.00 97.81 104 GLY A CA 1
ATOM 736 C C . GLY A 1 104 ? -10.996 -0.607 7.441 1.00 97.81 104 GLY A C 1
ATOM 737 O O . GLY A 1 104 ? -11.416 -1.064 8.497 1.00 97.81 104 GLY A O 1
ATOM 738 N N . LEU A 1 105 ? -9.755 -0.121 7.345 1.00 98.44 105 LEU A N 1
ATOM 739 C CA . LEU A 1 105 ? -8.853 -0.012 8.503 1.00 98.44 105 LEU A CA 1
ATOM 740 C C . LEU A 1 105 ? -8.901 1.378 9.125 1.00 98.44 105 LEU A C 1
ATOM 742 O O . LEU A 1 105 ? -9.150 2.348 8.425 1.00 98.44 105 LEU A O 1
ATOM 746 N N . THR A 1 106 ? -8.577 1.514 10.410 1.00 98.50 106 THR A N 1
ATOM 747 C CA . THR A 1 106 ? -8.242 2.836 10.964 1.00 98.50 106 THR A CA 1
ATOM 748 C C . THR A 1 106 ? -6.831 3.263 10.525 1.00 98.50 106 THR A C 1
ATOM 750 O O . THR A 1 106 ? -5.994 2.401 10.210 1.00 98.50 106 THR A O 1
ATOM 753 N N . PRO A 1 107 ? -6.511 4.570 10.531 1.00 98.38 107 PRO A N 1
ATOM 754 C CA . PRO A 1 107 ? -5.158 5.056 10.253 1.00 98.38 107 PRO A CA 1
ATOM 755 C C . PRO A 1 107 ? -4.082 4.430 11.153 1.00 98.38 107 PRO A C 1
ATOM 757 O O . PRO A 1 107 ? -2.980 4.123 10.693 1.00 98.38 107 PRO A O 1
ATOM 760 N N . GLU A 1 108 ? -4.402 4.188 12.425 1.00 98.50 108 GLU A N 1
ATOM 761 C CA . GLU A 1 108 ? -3.507 3.560 13.400 1.00 98.50 108 GLU A CA 1
ATOM 762 C C . GLU A 1 108 ? -3.224 2.111 13.019 1.00 98.50 108 GLU A C 1
ATOM 764 O O . GLU A 1 108 ? -2.063 1.694 13.009 1.00 98.50 108 GLU A O 1
ATOM 769 N N . LYS A 1 109 ? -4.265 1.357 12.641 1.00 98.50 109 LYS A N 1
ATOM 770 C CA . LYS A 1 109 ? -4.110 -0.049 12.270 1.00 98.50 109 LYS A CA 1
ATOM 771 C C . LYS A 1 109 ? -3.337 -0.211 10.967 1.00 98.50 109 LYS A C 1
ATOM 773 O O . LYS A 1 109 ? -2.484 -1.090 10.863 1.00 98.50 109 LYS A O 1
ATOM 778 N N . ALA A 1 110 ? -3.573 0.668 9.995 1.00 98.31 110 ALA A N 1
ATOM 779 C CA . ALA A 1 110 ? -2.761 0.705 8.785 1.00 98.31 110 ALA A CA 1
ATOM 780 C C . ALA A 1 110 ? -1.300 1.062 9.106 1.00 98.31 110 ALA A C 1
ATOM 782 O O . ALA A 1 110 ? -0.390 0.356 8.677 1.00 98.31 110 ALA A O 1
ATOM 783 N N . SER A 1 111 ? -1.053 2.091 9.921 1.00 98.62 111 SER A N 1
ATOM 784 C CA . SER A 1 111 ? 0.305 2.443 10.352 1.00 98.62 111 SER A CA 1
ATOM 785 C C . SER A 1 111 ? 1.019 1.275 11.037 1.00 98.62 111 SER A C 1
ATOM 787 O O . SER A 1 111 ? 2.198 1.061 10.778 1.00 98.62 111 SER A O 1
ATOM 789 N N . GLU A 1 112 ? 0.335 0.511 11.890 1.00 98.50 112 GLU A N 1
ATOM 790 C CA . GLU A 1 112 ? 0.896 -0.686 12.530 1.00 98.50 112 GLU A CA 1
ATOM 791 C C . GLU A 1 112 ? 1.322 -1.739 11.494 1.00 98.50 112 GLU A C 1
ATOM 793 O O . GLU A 1 112 ? 2.437 -2.248 11.557 1.00 98.50 112 GLU A O 1
ATOM 798 N N . LEU A 1 113 ? 0.467 -2.026 10.506 1.00 98.56 113 LEU A N 1
ATOM 799 C CA . LEU A 1 113 ? 0.731 -3.048 9.486 1.00 98.56 113 LEU A CA 1
ATOM 800 C C . LEU A 1 113 ? 1.828 -2.659 8.492 1.00 98.56 113 LEU A C 1
ATOM 802 O O . LEU A 1 113 ? 2.558 -3.523 8.012 1.00 98.56 113 LEU A O 1
ATOM 806 N N . PHE A 1 114 ? 1.920 -1.376 8.147 1.00 98.56 114 PHE A N 1
ATOM 807 C CA . PHE A 1 114 ? 2.850 -0.868 7.139 1.00 98.56 114 PHE A CA 1
ATOM 808 C C . PHE A 1 114 ? 4.186 -0.393 7.728 1.00 98.56 114 PHE A C 1
ATOM 810 O O . PHE A 1 114 ? 5.003 0.183 6.998 1.00 98.56 114 PHE A O 1
ATOM 817 N N . ARG A 1 115 ? 4.418 -0.603 9.030 1.00 98.12 115 ARG A N 1
ATOM 818 C CA . ARG A 1 115 ? 5.656 -0.225 9.716 1.00 98.12 115 ARG A CA 1
ATOM 819 C C . ARG A 1 115 ? 6.358 -1.439 10.342 1.00 98.12 115 ARG A C 1
ATOM 821 O O . ARG A 1 115 ? 5.696 -2.382 10.755 1.00 98.12 115 ARG A O 1
ATOM 828 N N . PRO A 1 116 ? 7.699 -1.400 10.470 1.00 97.69 116 PRO A N 1
ATOM 829 C CA . PRO A 1 116 ? 8.603 -0.325 10.042 1.00 97.69 116 PRO A CA 1
ATOM 830 C C . PRO A 1 116 ? 8.680 -0.184 8.513 1.00 97.69 116 PRO A C 1
ATOM 832 O O . PRO A 1 116 ? 8.496 -1.149 7.779 1.00 97.69 116 PRO A O 1
ATOM 835 N N . THR A 1 117 ? 8.941 1.033 8.028 1.00 97.62 117 THR A N 1
ATOM 836 C CA . THR A 1 117 ? 9.132 1.275 6.590 1.00 97.62 117 THR A CA 1
ATOM 837 C C . THR A 1 117 ? 10.512 0.815 6.134 1.00 97.62 117 THR A C 1
ATOM 839 O O . THR A 1 117 ? 11.488 0.921 6.877 1.00 97.62 117 THR A O 1
ATOM 842 N N . LEU A 1 118 ? 10.604 0.395 4.878 1.00 96.50 118 LEU A N 1
ATOM 843 C CA . LEU A 1 118 ? 11.828 0.026 4.179 1.00 96.50 118 LEU A CA 1
ATOM 844 C C . LEU A 1 118 ? 12.235 1.139 3.203 1.00 96.50 118 LEU A C 1
ATOM 846 O O . LEU A 1 118 ? 11.395 1.917 2.746 1.00 96.50 118 LEU A O 1
ATOM 850 N N . ALA A 1 119 ? 13.519 1.207 2.847 1.00 95.94 119 ALA A N 1
ATOM 851 C CA . ALA A 1 119 ? 13.966 2.061 1.748 1.00 95.94 119 ALA A CA 1
ATOM 852 C C . ALA A 1 119 ? 13.317 1.599 0.434 1.00 95.94 119 ALA A C 1
ATOM 854 O O . ALA A 1 119 ? 13.267 0.400 0.163 1.00 95.94 119 ALA A O 1
ATOM 855 N N . ASN A 1 120 ? 12.838 2.538 -0.384 1.00 95.38 120 ASN A N 1
ATOM 856 C CA . ASN A 1 120 ? 12.203 2.202 -1.655 1.00 95.38 120 ASN A CA 1
ATOM 857 C C . ASN A 1 120 ? 13.251 1.648 -2.648 1.00 95.38 120 ASN A C 1
ATOM 859 O O . ASN A 1 120 ? 14.150 2.405 -3.037 1.00 95.38 120 ASN A O 1
ATOM 863 N N . PRO A 1 121 ? 13.139 0.385 -3.112 1.00 91.75 121 PRO A N 1
ATOM 864 C CA . PRO A 1 121 ? 14.061 -0.192 -4.090 1.00 91.75 121 PRO A CA 1
ATOM 865 C C . PRO A 1 121 ? 14.163 0.630 -5.379 1.00 91.75 121 PRO A C 1
ATOM 867 O O . PRO A 1 121 ? 15.265 0.829 -5.889 1.00 91.75 121 PRO A O 1
ATOM 870 N N . ALA A 1 122 ? 13.051 1.219 -5.833 1.00 90.00 122 ALA A N 1
ATOM 871 C CA . ALA A 1 122 ? 12.998 2.072 -7.021 1.00 90.00 122 ALA A CA 1
ATOM 872 C C . ALA A 1 122 ? 13.746 3.411 -6.864 1.00 90.00 122 ALA A C 1
ATOM 874 O O . ALA A 1 122 ? 13.947 4.130 -7.844 1.00 90.00 122 ALA A O 1
ATOM 875 N N . LYS A 1 123 ? 14.145 3.775 -5.637 1.00 86.12 123 LYS A N 1
ATOM 876 C CA . LYS A 1 123 ? 14.911 4.993 -5.324 1.00 86.12 123 LYS A CA 1
ATOM 877 C C . LYS A 1 123 ? 16.332 4.714 -4.858 1.00 86.12 123 LYS A C 1
ATOM 879 O O . LYS A 1 123 ? 17.045 5.658 -4.521 1.00 86.12 123 LYS A O 1
ATOM 884 N N . ARG A 1 124 ? 16.774 3.453 -4.855 1.00 74.62 124 ARG A N 1
ATOM 885 C CA . ARG A 1 124 ? 18.183 3.140 -4.615 1.00 74.62 124 ARG A CA 1
ATOM 886 C C . ARG A 1 124 ? 18.998 3.769 -5.740 1.00 74.62 124 ARG A C 1
ATOM 888 O O . ARG A 1 124 ? 18.907 3.353 -6.892 1.00 74.62 124 ARG A O 1
ATOM 895 N N . THR A 1 125 ? 19.781 4.789 -5.410 1.00 56.34 125 THR A N 1
ATOM 896 C CA . THR A 1 125 ? 20.804 5.301 -6.314 1.00 56.34 125 THR A CA 1
ATOM 897 C C . THR A 1 125 ? 21.768 4.157 -6.603 1.00 56.34 125 THR A C 1
ATOM 899 O O . THR A 1 125 ? 22.343 3.572 -5.681 1.00 56.34 125 THR A O 1
ATOM 902 N N . LYS A 1 126 ? 21.920 3.796 -7.882 1.00 45.88 126 LYS A N 1
ATOM 903 C CA . LYS A 1 126 ? 23.082 3.016 -8.309 1.00 45.88 126 LYS A CA 1
ATOM 904 C C . LYS A 1 126 ? 24.294 3.893 -7.984 1.00 45.88 126 LYS A C 1
ATOM 906 O O . LYS A 1 126 ? 24.428 4.961 -8.576 1.00 45.88 126 LYS A O 1
ATOM 911 N N . LYS A 1 127 ? 25.051 3.522 -6.949 1.00 39.50 127 LYS A N 1
ATOM 912 C CA . LYS A 1 127 ? 26.401 4.055 -6.752 1.00 39.50 127 LYS A CA 1
ATOM 913 C C . LYS A 1 127 ? 27.286 3.590 -7.896 1.00 39.50 127 LYS A C 1
ATOM 915 O O . LYS A 1 127 ? 27.060 2.448 -8.357 1.00 39.50 127 LYS A O 1
#

Foldseek 3Di:
DDDPPPPFADQAKKKKDADQLALVVQCPDVQWDQDPVQWIKDRKIFTDPPDDLCRQACADVVQRRRGRPHQKMFMAGQNLLVVQQKGKAQDADPRGNRIIMITGHHSRSRSVRRPPIDGRPNPPPPD

Radius of gyration: 14.16 Å; chains: 1; bounding box: 48×27×34 Å

Sequence (127 aa):
MGIMAMARLPDDALVVYGGRNMPENFVKGSGVVIRSDGSMDGVSVNCAPDATLDELTMPIAATDHPGIRNGQIGVTSVGKIRAAGGDVVAEPSETNAKHATLIGLTPEKASELFRPTLANPAKRTKK

pLDDT: mean 92.05, std 13.63, range [36.41, 98.75]